Protein AF-A0A7C1T6Y8-F1 (afdb_monomer)

pLDDT: mean 87.14, std 14.91, range [40.75, 97.69]

Radius of gyration: 12.7 Å; Cα contacts (8 Å, |Δi|>4): 104; chains: 1; bounding box: 30×29×35 Å

Secondary structure (DSSP, 8-state):
-------SEEEEE-SSHHHHHHHHH--HHHHHHEEEEE-TTTHHHHHHHHS---SSEEEESS-EEESHHHHHHHHHHHHH--

Sequence (82 aa):
MEREMKPEAILFVGEDRESAELLERLTQDICEKVRIVNVNGLRGWLYVEYGTSRTPLLVTESRVVTGLQEILAFLREYLSGP

Structure (mmCIF, N/CA/C/O backbone):
data_AF-A0A7C1T6Y8-F1
#
_entry.id   AF-A0A7C1T6Y8-F1
#
loop_
_atom_site.group_PDB
_atom_site.id
_atom_site.type_symbol
_atom_site.label_atom_id
_atom_site.label_alt_id
_atom_site.label_comp_id
_atom_site.label_asym_id
_atom_site.label_entity_id
_atom_site.label_seq_id
_atom_site.pdbx_PDB_ins_code
_atom_site.Cartn_x
_atom_site.Cartn_y
_atom_site.Cartn_z
_atom_site.occupancy
_atom_site.B_iso_or_equiv
_atom_site.auth_seq_id
_atom_site.auth_comp_id
_atom_site.auth_asym_id
_atom_site.auth_atom_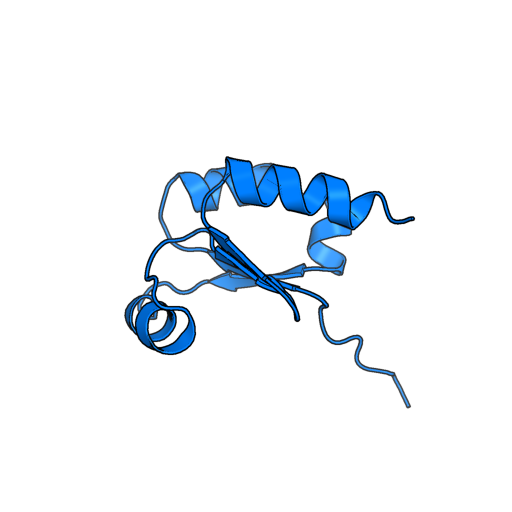id
_atom_site.pdbx_PDB_model_num
ATOM 1 N N . MET A 1 1 ? 3.298 -18.082 24.424 1.00 40.75 1 MET A N 1
ATOM 2 C CA . MET A 1 1 ? 3.055 -18.230 22.977 1.00 40.75 1 MET A CA 1
ATOM 3 C C . MET A 1 1 ? 2.654 -16.858 22.481 1.00 40.75 1 MET A C 1
ATOM 5 O O . MET A 1 1 ? 1.505 -16.471 22.652 1.00 40.75 1 MET A O 1
ATOM 9 N N . GLU A 1 2 ? 3.629 -16.069 22.040 1.00 45.47 2 GLU A N 1
ATOM 10 C CA . GLU A 1 2 ? 3.358 -14.763 21.443 1.00 45.47 2 GLU A CA 1
ATOM 11 C C . GLU A 1 2 ? 2.540 -15.023 20.178 1.00 45.47 2 GLU A C 1
ATOM 13 O O . GLU A 1 2 ? 2.956 -15.784 19.305 1.00 45.47 2 GLU A O 1
ATOM 18 N N . ARG A 1 3 ? 1.313 -14.499 20.123 1.00 47.62 3 ARG A N 1
ATOM 19 C CA . ARG A 1 3 ? 0.581 -14.450 18.862 1.00 47.62 3 ARG A CA 1
ATOM 20 C C . ARG A 1 3 ? 1.352 -13.457 18.004 1.00 47.62 3 ARG A C 1
ATOM 22 O O . ARG A 1 3 ? 1.259 -12.264 18.265 1.00 47.62 3 ARG A O 1
ATOM 29 N N . GLU A 1 4 ? 2.126 -13.936 17.033 1.00 45.31 4 GLU A N 1
ATOM 30 C CA . GLU A 1 4 ? 2.559 -13.090 15.922 1.00 45.31 4 GLU A CA 1
ATOM 31 C C . GLU A 1 4 ? 1.287 -12.471 15.335 1.00 45.31 4 GLU A C 1
ATOM 33 O O . GLU A 1 4 ? 0.483 -13.159 14.700 1.00 45.31 4 GLU A O 1
ATOM 38 N N . MET A 1 5 ? 1.047 -11.192 15.627 1.00 46.44 5 MET A N 1
ATOM 39 C CA . MET A 1 5 ? 0.017 -10.427 14.945 1.00 46.44 5 MET A CA 1
ATOM 40 C C . MET A 1 5 ? 0.449 -10.359 13.487 1.00 46.44 5 MET A C 1
ATOM 42 O O . MET A 1 5 ? 1.364 -9.617 13.130 1.00 46.44 5 MET A O 1
ATOM 46 N N . LYS A 1 6 ? -0.158 -11.200 12.646 1.00 52.94 6 LYS A N 1
ATOM 47 C CA . LYS A 1 6 ? 0.012 -11.082 11.204 1.00 52.94 6 LYS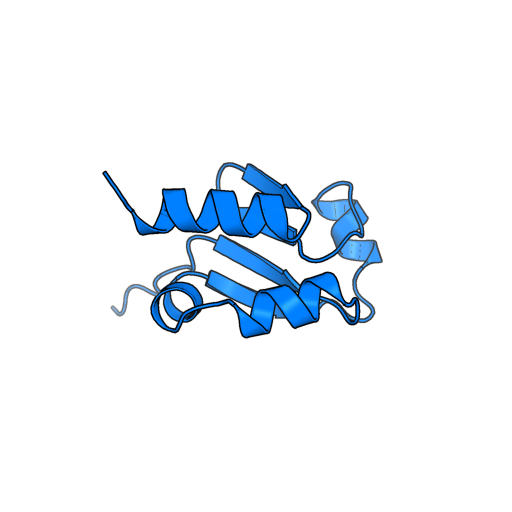 A CA 1
ATOM 48 C C . LYS A 1 6 ? -0.510 -9.698 10.813 1.00 52.94 6 LYS A C 1
ATOM 50 O O . LYS A 1 6 ? -1.631 -9.374 11.198 1.00 52.94 6 LYS A O 1
ATOM 55 N N . PRO A 1 7 ? 0.282 -8.885 10.102 1.00 59.38 7 PRO A N 1
ATOM 56 C CA . PRO A 1 7 ? -0.182 -7.587 9.644 1.00 59.38 7 PRO A CA 1
ATOM 57 C C . PRO A 1 7 ? -1.422 -7.801 8.776 1.00 59.38 7 PRO A C 1
ATOM 59 O O . PRO A 1 7 ? -1.390 -8.597 7.836 1.00 59.38 7 PRO A O 1
ATOM 62 N N . GLU A 1 8 ? -2.512 -7.120 9.123 1.00 79.12 8 GLU A N 1
ATOM 63 C CA . GLU A 1 8 ? -3.819 -7.285 8.472 1.00 79.12 8 GLU A CA 1
ATOM 64 C C . GLU A 1 8 ? -3.814 -6.742 7.029 1.00 79.12 8 GLU A C 1
ATOM 66 O O . GLU A 1 8 ? -4.688 -7.057 6.217 1.00 79.12 8 GLU A O 1
ATOM 71 N N . ALA A 1 9 ? -2.792 -5.948 6.690 1.00 90.88 9 ALA A N 1
ATOM 72 C CA . ALA A 1 9 ? -2.545 -5.448 5.350 1.00 90.88 9 ALA A CA 1
ATOM 73 C C . ALA A 1 9 ? -1.045 -5.350 5.030 1.00 90.88 9 ALA A C 1
ATOM 75 O O . ALA A 1 9 ? -0.202 -5.128 5.906 1.00 90.88 9 ALA A O 1
ATOM 76 N N . ILE A 1 10 ? -0.716 -5.461 3.744 1.00 95.12 10 ILE A N 1
ATOM 77 C CA . ILE A 1 10 ? 0.622 -5.256 3.190 1.00 95.12 10 ILE A CA 1
ATOM 78 C C . ILE A 1 10 ? 0.562 -4.095 2.201 1.00 95.12 10 ILE A C 1
ATOM 80 O O . ILE A 1 10 ? -0.226 -4.118 1.260 1.00 95.12 10 ILE A O 1
ATOM 84 N N . LEU A 1 11 ? 1.407 -3.086 2.394 1.00 96.56 11 LEU A N 1
ATOM 85 C CA . LEU A 1 11 ? 1.571 -1.967 1.476 1.00 96.56 11 LEU A CA 1
ATOM 86 C C . LEU A 1 11 ? 2.873 -2.131 0.693 1.00 96.56 11 LEU A C 1
ATOM 88 O O . LEU A 1 11 ? 3.966 -1.968 1.236 1.00 96.56 11 LEU A O 1
ATOM 92 N N . PHE A 1 12 ? 2.758 -2.423 -0.595 1.00 97.44 12 PHE A N 1
ATOM 93 C CA . PHE A 1 12 ? 3.884 -2.450 -1.512 1.00 97.44 12 PHE A CA 1
ATOM 94 C C . PHE A 1 12 ? 4.158 -1.048 -2.062 1.00 97.44 12 PHE A C 1
ATOM 96 O O . PHE A 1 12 ? 3.265 -0.385 -2.595 1.00 97.44 12 PHE A O 1
ATOM 103 N N . VAL A 1 13 ? 5.410 -0.613 -1.954 1.00 97.44 13 VAL A N 1
ATOM 104 C CA . VAL A 1 13 ? 5.886 0.708 -2.388 1.00 97.44 13 VAL A CA 1
ATOM 105 C C . VAL A 1 13 ? 7.074 0.571 -3.337 1.00 97.44 13 VAL A C 1
ATOM 107 O O . VAL A 1 13 ? 7.844 -0.388 -3.252 1.00 97.44 13 VAL A O 1
ATOM 110 N N . GLY A 1 14 ? 7.230 1.532 -4.244 1.00 95.62 14 GLY A N 1
ATOM 111 C CA . GLY A 1 14 ? 8.381 1.622 -5.143 1.00 95.62 14 GLY A CA 1
ATOM 112 C C . GLY A 1 14 ? 8.992 3.024 -5.169 1.00 95.62 14 GLY A C 1
ATOM 113 O O . GLY A 1 14 ? 8.673 3.865 -4.338 1.00 95.62 14 GLY A O 1
ATOM 114 N N . GLU A 1 15 ? 9.860 3.286 -6.145 1.00 95.00 15 GLU A N 1
ATOM 115 C CA . GLU A 1 15 ? 10.529 4.591 -6.349 1.00 95.00 15 GLU A CA 1
ATOM 116 C C . GLU A 1 15 ? 9.659 5.697 -6.976 1.00 95.00 15 GLU A C 1
ATOM 118 O O . GLU A 1 15 ? 10.150 6.787 -7.263 1.00 95.00 15 GLU A O 1
ATOM 123 N N . ASP A 1 16 ? 8.376 5.443 -7.234 1.00 94.44 16 ASP A N 1
ATOM 124 C CA . ASP A 1 16 ? 7.492 6.461 -7.803 1.00 94.44 16 ASP A CA 1
ATOM 125 C C . ASP A 1 16 ? 7.067 7.519 -6.777 1.00 94.44 16 ASP A C 1
ATOM 127 O O . ASP A 1 16 ? 7.053 7.310 -5.562 1.00 94.44 16 ASP A O 1
ATOM 131 N N . ARG A 1 17 ? 6.677 8.680 -7.308 1.00 96.50 17 ARG A N 1
ATOM 132 C CA . ARG A 1 17 ? 6.261 9.837 -6.514 1.00 96.50 17 ARG A CA 1
ATOM 133 C C . ARG A 1 17 ? 5.066 9.536 -5.609 1.00 96.50 17 ARG A C 1
ATOM 135 O O . ARG A 1 17 ? 5.038 10.029 -4.489 1.00 96.50 17 ARG A O 1
ATOM 142 N N . GLU A 1 18 ? 4.096 8.754 -6.079 1.00 96.81 18 GLU A N 1
ATOM 143 C CA . GLU A 1 18 ? 2.918 8.414 -5.273 1.00 96.81 18 GLU A CA 1
ATOM 144 C C . GLU A 1 18 ? 3.291 7.567 -4.056 1.00 96.81 18 GLU A C 1
ATOM 146 O O . GLU A 1 18 ? 2.755 7.787 -2.975 1.00 96.81 18 GLU A O 1
ATOM 151 N N . SER A 1 19 ? 4.233 6.634 -4.207 1.00 96.94 19 SER A N 1
ATOM 152 C CA . SER A 1 19 ? 4.748 5.829 -3.100 1.00 96.94 19 SER A CA 1
ATOM 153 C C . SER A 1 19 ? 5.459 6.696 -2.061 1.00 96.94 19 SER A C 1
ATOM 155 O O . SER A 1 19 ? 5.199 6.546 -0.870 1.00 96.94 19 SER A O 1
ATOM 157 N N . ALA A 1 20 ? 6.310 7.631 -2.498 1.00 97.12 20 ALA A N 1
ATOM 158 C CA . ALA A 1 20 ? 6.978 8.573 -1.598 1.00 97.12 20 ALA A CA 1
ATOM 159 C C . ALA A 1 20 ? 5.967 9.458 -0.848 1.00 97.12 20 ALA A C 1
ATOM 161 O O . ALA A 1 20 ? 6.009 9.550 0.376 1.00 97.12 20 ALA A O 1
ATOM 162 N N . GLU A 1 21 ? 5.009 10.039 -1.572 1.00 97.69 21 GLU A N 1
ATOM 163 C CA . GLU 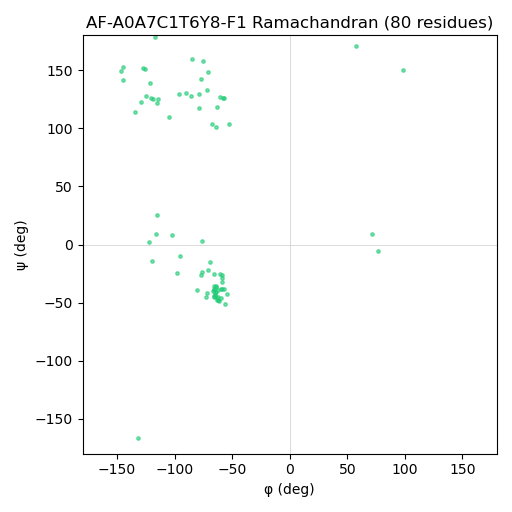A 1 21 ? 3.972 10.889 -0.985 1.00 97.69 21 GLU A CA 1
ATOM 164 C C . GLU A 1 21 ? 3.061 10.117 -0.020 1.00 97.69 21 GLU A C 1
ATOM 166 O O . GLU A 1 21 ? 2.649 10.651 1.009 1.00 97.69 21 GLU A O 1
ATOM 171 N N . LEU A 1 22 ? 2.743 8.854 -0.322 1.00 96.56 22 LEU A N 1
ATOM 172 C CA . LEU A 1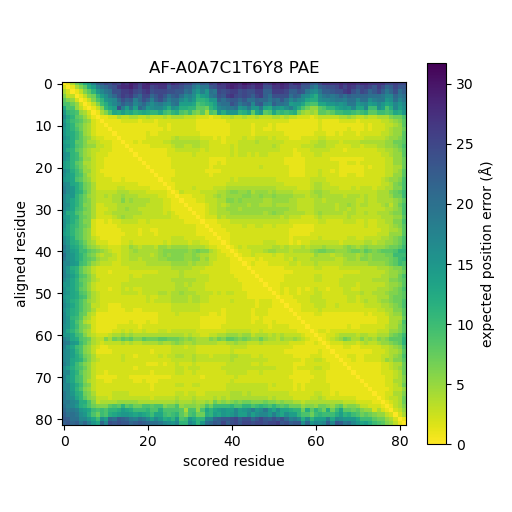 22 ? 1.963 8.017 0.581 1.00 96.56 22 LEU A CA 1
ATOM 173 C C . LEU A 1 22 ? 2.703 7.814 1.903 1.00 96.56 22 LEU A C 1
ATOM 175 O O . LEU A 1 22 ? 2.100 8.005 2.953 1.00 96.56 22 LEU A O 1
ATOM 179 N N . LEU A 1 23 ? 3.994 7.468 1.849 1.00 95.44 23 LEU A N 1
ATOM 180 C CA . LEU A 1 23 ? 4.820 7.222 3.034 1.00 95.44 23 LEU A CA 1
ATOM 181 C C . LEU A 1 23 ? 4.909 8.448 3.953 1.00 95.44 23 LEU A C 1
ATOM 183 O O . LEU A 1 23 ? 4.838 8.291 5.167 1.00 95.44 23 LEU A O 1
ATOM 187 N N . GLU A 1 24 ? 4.991 9.658 3.393 1.00 95.62 24 GLU A N 1
ATOM 188 C CA . GLU A 1 24 ? 4.979 10.912 4.166 1.00 95.62 24 GLU A CA 1
ATOM 189 C C . GLU A 1 24 ? 3.645 11.170 4.887 1.00 95.62 24 GLU A C 1
ATOM 191 O O . GLU A 1 24 ? 3.602 11.886 5.886 1.00 95.62 24 GLU A O 1
ATOM 196 N N . ARG A 1 25 ? 2.545 10.603 4.380 1.00 93.69 25 ARG A N 1
ATOM 197 C CA . ARG A 1 25 ? 1.189 10.790 4.916 1.00 93.69 25 ARG A CA 1
ATOM 198 C C . ARG A 1 25 ? 0.762 9.693 5.893 1.00 93.69 25 ARG A C 1
ATOM 200 O O . ARG A 1 25 ? -0.297 9.833 6.507 1.00 93.69 25 ARG A O 1
ATOM 207 N N . LEU A 1 26 ? 1.525 8.605 6.024 1.00 91.31 26 LEU A N 1
ATOM 208 C CA . LEU A 1 26 ? 1.200 7.531 6.962 1.00 91.31 26 LEU A CA 1
ATOM 209 C C . LEU A 1 26 ? 1.438 7.986 8.405 1.00 91.31 26 LEU A C 1
ATOM 211 O O . LEU A 1 26 ? 2.482 8.538 8.741 1.00 91.31 26 LEU A O 1
ATOM 215 N N . THR A 1 27 ? 0.465 7.724 9.274 1.00 88.56 27 THR A N 1
ATOM 216 C CA . THR A 1 27 ? 0.611 7.919 10.717 1.00 88.56 27 THR A CA 1
ATOM 217 C C . THR A 1 27 ? 1.258 6.693 11.360 1.00 88.56 27 THR A C 1
ATOM 219 O O . THR A 1 27 ? 1.208 5.589 10.814 1.00 88.56 27 THR A O 1
ATOM 222 N N . GLN A 1 28 ? 1.836 6.874 12.550 1.00 85.94 28 GLN A N 1
ATOM 223 C CA . GLN A 1 28 ? 2.469 5.789 13.307 1.00 85.94 28 GLN A CA 1
ATOM 224 C C . GLN A 1 28 ? 1.514 4.602 13.532 1.00 85.94 28 GLN A C 1
ATOM 226 O O . GLN A 1 28 ? 1.897 3.461 13.289 1.00 85.94 28 GLN A O 1
ATOM 231 N N . ASP A 1 29 ? 0.252 4.876 13.876 1.00 84.81 29 ASP A N 1
ATOM 232 C CA . ASP A 1 29 ? -0.781 3.852 14.083 1.00 84.81 29 ASP A CA 1
ATOM 233 C C . ASP A 1 29 ? -1.029 2.985 12.835 1.00 84.81 29 ASP A C 1
ATOM 235 O O . ASP A 1 29 ? -1.360 1.803 12.943 1.00 84.81 29 ASP A O 1
ATOM 239 N N . ILE A 1 30 ? -0.875 3.554 11.631 1.00 85.69 30 ILE A N 1
ATOM 240 C CA . ILE A 1 30 ? -0.987 2.793 10.379 1.00 85.69 30 ILE A CA 1
ATOM 241 C C . ILE A 1 30 ? 0.231 1.896 10.208 1.00 85.69 30 ILE A C 1
ATOM 243 O O . ILE A 1 30 ? 0.080 0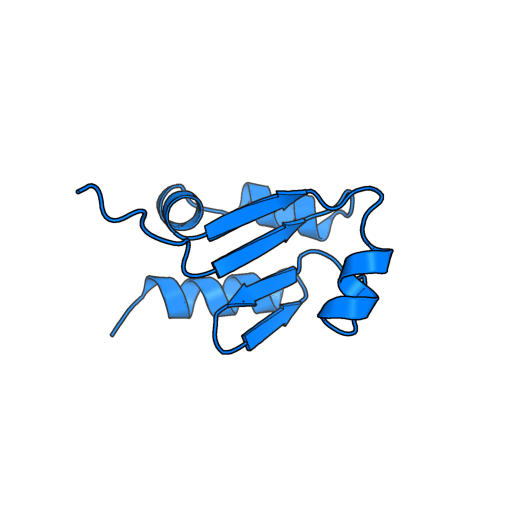.725 9.867 1.00 85.69 30 ILE A O 1
ATOM 247 N N . CYS A 1 31 ? 1.428 2.424 10.455 1.00 85.25 31 CYS A N 1
ATOM 248 C CA . CYS A 1 31 ? 2.675 1.673 10.329 1.00 85.25 31 CYS A CA 1
ATOM 249 C C . CYS A 1 31 ? 2.738 0.460 11.273 1.00 85.25 31 CYS A C 1
ATOM 251 O O . CYS A 1 31 ? 3.415 -0.515 10.961 1.00 85.25 31 CYS A O 1
ATOM 253 N N . GLU A 1 32 ? 2.013 0.484 12.394 1.00 85.31 32 GLU A N 1
ATOM 254 C CA . GLU A 1 32 ? 1.891 -0.660 13.309 1.00 85.31 32 GLU A CA 1
ATOM 255 C C . GLU A 1 32 ? 0.932 -1.751 12.800 1.00 85.31 32 GLU A C 1
ATOM 257 O O . GLU A 1 32 ? 1.097 -2.925 13.135 1.00 85.31 32 GLU A O 1
ATOM 262 N N . LYS A 1 33 ? -0.054 -1.390 11.968 1.00 84.88 33 LYS A N 1
ATOM 263 C CA . LYS A 1 33 ? -1.065 -2.314 11.416 1.00 84.88 33 LYS A CA 1
ATOM 264 C C . LYS A 1 33 ? -0.739 -2.807 10.005 1.00 84.88 33 LYS A C 1
ATOM 266 O O . LYS A 1 33 ? -1.219 -3.862 9.589 1.00 84.88 33 LYS A O 1
ATOM 271 N N . VAL A 1 34 ? 0.055 -2.041 9.261 1.00 90.25 34 VAL A N 1
ATOM 272 C CA . VAL A 1 34 ? 0.347 -2.266 7.845 1.00 90.25 34 VAL A CA 1
ATOM 273 C C . VAL A 1 34 ? 1.820 -2.590 7.665 1.00 90.25 34 VAL A C 1
ATOM 275 O O . VAL A 1 34 ? 2.698 -1.782 7.960 1.00 90.25 34 VAL A O 1
ATOM 278 N N . ARG A 1 35 ? 2.108 -3.758 7.091 1.00 93.50 35 ARG A N 1
ATOM 279 C CA . ARG A 1 35 ? 3.478 -4.109 6.717 1.00 93.50 35 ARG A CA 1
ATOM 280 C C . ARG A 1 35 ? 3.860 -3.417 5.419 1.00 93.50 35 ARG A C 1
ATOM 282 O O . ARG A 1 35 ? 3.299 -3.718 4.371 1.00 93.50 35 ARG A O 1
ATOM 289 N N . ILE A 1 36 ? 4.864 -2.553 5.469 1.00 94.44 36 ILE A N 1
ATOM 290 C CA . ILE A 1 36 ? 5.382 -1.861 4.286 1.00 94.44 36 ILE A CA 1
ATOM 291 C C . ILE A 1 36 ? 6.499 -2.697 3.650 1.00 94.44 36 ILE A C 1
ATOM 293 O O . ILE A 1 36 ? 7.422 -3.141 4.334 1.00 94.44 36 ILE A O 1
ATOM 297 N N . VAL A 1 37 ? 6.421 -2.924 2.338 1.00 95.56 37 VAL A N 1
ATOM 298 C CA . VAL A 1 37 ? 7.400 -3.706 1.570 1.00 95.56 37 VAL A CA 1
ATOM 299 C C . VAL A 1 37 ? 7.845 -2.914 0.347 1.00 95.56 37 VAL A C 1
ATOM 301 O O . VAL A 1 37 ? 7.037 -2.554 -0.505 1.00 95.56 37 VAL A O 1
ATOM 304 N N . ASN A 1 38 ? 9.149 -2.675 0.231 1.00 95.31 38 ASN A N 1
ATOM 305 C CA . ASN A 1 38 ? 9.729 -2.104 -0.979 1.00 95.31 38 ASN A CA 1
ATOM 306 C C . ASN A 1 38 ? 9.877 -3.197 -2.054 1.00 95.31 38 ASN A C 1
ATOM 308 O O . ASN A 1 38 ? 10.428 -4.263 -1.784 1.00 95.31 38 ASN A O 1
ATOM 312 N N . VAL A 1 39 ? 9.385 -2.925 -3.264 1.00 95.69 39 VAL A N 1
ATOM 313 C CA . VAL A 1 39 ? 9.386 -3.865 -4.402 1.00 95.69 39 VAL A CA 1
ATOM 314 C C . VAL A 1 39 ? 10.243 -3.398 -5.582 1.00 95.69 39 VAL A C 1
ATOM 316 O O . VAL A 1 39 ? 10.007 -3.786 -6.732 1.00 95.69 39 VAL A O 1
ATOM 319 N N . ASN A 1 40 ? 11.247 -2.561 -5.337 1.00 90.94 40 ASN A N 1
ATOM 320 C CA . ASN A 1 40 ? 12.227 -2.189 -6.351 1.00 90.94 40 ASN A CA 1
ATOM 321 C C . ASN A 1 40 ? 12.905 -3.456 -6.900 1.00 90.94 40 ASN A C 1
ATOM 323 O O . ASN A 1 40 ? 13.376 -4.306 -6.149 1.00 90.94 40 ASN A O 1
ATOM 327 N N . GLY A 1 41 ? 12.883 -3.628 -8.224 1.00 89.25 41 GLY A N 1
ATOM 328 C CA . GLY A 1 41 ? 13.344 -4.855 -8.889 1.00 89.25 41 GLY A CA 1
ATOM 329 C C . GLY A 1 41 ? 12.378 -6.051 -8.826 1.00 89.25 41 GLY A C 1
ATOM 330 O O . GLY A 1 41 ? 12.615 -7.043 -9.507 1.00 89.25 41 GLY A O 1
ATOM 331 N N . LEU A 1 42 ? 11.263 -5.956 -8.090 1.00 92.19 42 LEU A N 1
ATOM 332 C CA . LEU A 1 42 ? 10.255 -7.019 -7.927 1.00 92.19 42 LEU A CA 1
ATOM 333 C C . LEU A 1 42 ? 8.875 -6.653 -8.502 1.00 92.19 42 LEU A C 1
ATOM 335 O O . LEU A 1 42 ? 7.909 -7.392 -8.332 1.00 92.19 42 LEU A O 1
ATOM 339 N N . ARG A 1 43 ? 8.757 -5.544 -9.242 1.00 87.94 43 ARG A N 1
ATOM 340 C CA . ARG A 1 43 ? 7.479 -5.110 -9.845 1.00 87.94 43 ARG A CA 1
ATOM 341 C C . ARG A 1 43 ? 6.865 -6.136 -10.807 1.00 87.94 43 ARG A C 1
ATOM 343 O O . ARG A 1 43 ? 5.647 -6.189 -10.937 1.00 87.94 43 ARG A O 1
ATOM 350 N N . GLY A 1 44 ? 7.689 -6.954 -11.464 1.00 92.50 44 GLY A N 1
ATOM 351 C CA . GLY A 1 44 ? 7.207 -8.054 -12.307 1.00 92.50 44 GLY A CA 1
ATOM 352 C C . GLY 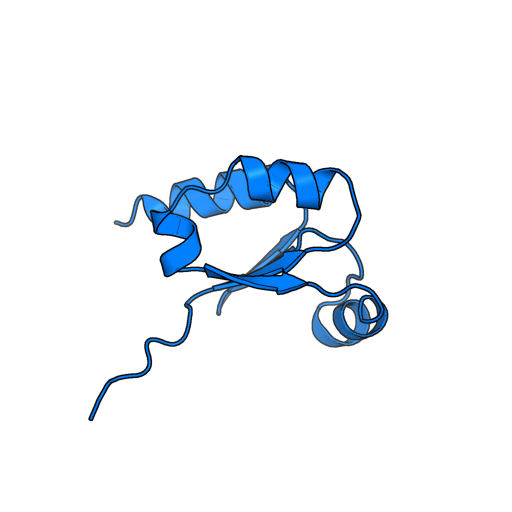A 1 44 ? 6.492 -9.142 -11.503 1.00 92.50 44 GLY A C 1
ATOM 353 O O . GLY A 1 44 ? 5.484 -9.670 -11.959 1.00 92.50 44 GLY A O 1
ATOM 354 N N . TRP A 1 45 ? 6.958 -9.418 -10.281 1.00 94.56 45 TRP A N 1
ATOM 355 C CA . TRP A 1 45 ? 6.298 -10.358 -9.376 1.00 94.56 45 TRP A CA 1
ATOM 356 C C . TRP A 1 45 ? 4.929 -9.832 -8.927 1.00 94.56 45 TRP A C 1
ATOM 358 O O . TRP A 1 45 ? 3.962 -10.584 -8.956 1.00 94.56 45 TRP A O 1
ATOM 368 N N . LEU A 1 46 ? 4.798 -8.526 -8.649 1.00 95.19 46 LEU A N 1
ATOM 369 C CA . LEU A 1 46 ? 3.487 -7.931 -8.345 1.00 95.19 46 LEU A CA 1
ATOM 370 C C . LEU A 1 46 ? 2.460 -8.150 -9.461 1.00 95.19 46 LEU A C 1
ATOM 372 O O . LEU A 1 46 ? 1.294 -8.411 -9.177 1.00 95.19 46 LEU A O 1
ATOM 376 N N . TYR A 1 47 ? 2.883 -8.078 -10.726 1.00 94.56 47 TYR A N 1
ATOM 377 C CA . TYR A 1 47 ? 1.979 -8.321 -11.847 1.00 94.56 47 TYR A CA 1
ATOM 378 C C . TYR A 1 47 ? 1.478 -9.768 -11.885 1.00 94.56 47 TYR A C 1
ATOM 380 O O . TYR A 1 47 ? 0.304 -9.994 -12.161 1.00 94.56 47 TYR A O 1
ATOM 388 N N . VAL A 1 48 ? 2.347 -10.736 -11.581 1.00 96.06 48 VAL A N 1
ATOM 389 C CA . VAL A 1 48 ? 1.980 -12.158 -11.533 1.00 96.06 48 VAL A CA 1
ATOM 390 C C . VAL A 1 48 ? 0.989 -12.435 -10.401 1.00 96.06 48 VAL A C 1
ATOM 392 O O . VAL A 1 48 ? 0.002 -13.126 -10.627 1.00 96.06 48 VAL A O 1
ATOM 395 N N . GLU A 1 49 ? 1.222 -11.874 -9.214 1.00 94.88 49 GLU A N 1
ATOM 396 C CA . GLU A 1 49 ? 0.387 -12.144 -8.035 1.00 94.88 49 GLU A CA 1
ATOM 397 C C . GLU A 1 49 ? -0.921 -11.342 -8.012 1.00 94.88 49 GLU A C 1
ATOM 399 O O . GLU A 1 49 ? -1.965 -11.855 -7.618 1.00 94.88 49 GLU A O 1
ATOM 404 N N . TYR A 1 50 ? -0.879 -10.072 -8.425 1.00 94.50 50 TYR A N 1
ATOM 405 C CA . TYR A 1 50 ? -1.979 -9.119 -8.230 1.00 94.50 50 TYR A CA 1
ATOM 406 C C . TYR A 1 50 ? -2.515 -8.516 -9.533 1.00 94.50 50 TYR A C 1
ATOM 408 O O . TYR A 1 50 ? -3.390 -7.652 -9.499 1.00 94.50 50 TYR A O 1
ATOM 416 N N . GLY A 1 51 ? -1.991 -8.922 -10.694 1.00 94.19 51 GLY A N 1
ATOM 417 C CA . GLY A 1 51 ? -2.426 -8.412 -11.999 1.00 94.19 51 GLY A CA 1
ATOM 418 C C . GLY A 1 51 ? -2.009 -6.965 -12.289 1.00 94.19 51 GLY A C 1
ATOM 419 O O . GLY A 1 51 ? -2.465 -6.374 -13.268 1.00 94.19 51 GLY A O 1
ATOM 420 N N . THR A 1 52 ? -1.150 -6.368 -11.457 1.00 93.19 52 THR A N 1
ATOM 421 C CA . THR A 1 52 ? -0.658 -4.994 -11.615 1.00 93.19 52 THR A CA 1
ATOM 422 C C . THR A 1 52 ? 0.789 -4.862 -11.153 1.00 93.19 52 THR A C 1
ATOM 424 O O . THR A 1 52 ? 1.188 -5.433 -10.148 1.00 93.19 52 THR A O 1
ATOM 427 N N . SER A 1 53 ? 1.584 -4.069 -11.871 1.00 93.94 53 SER A N 1
ATOM 428 C CA . SER A 1 53 ? 2.944 -3.678 -11.468 1.00 93.94 53 SER A CA 1
ATOM 429 C C . SER A 1 53 ? 3.002 -2.251 -10.907 1.00 93.94 53 SER A C 1
ATOM 431 O O . SER A 1 53 ? 4.088 -1.677 -10.764 1.00 93.94 53 SER A O 1
ATOM 433 N N . ARG A 1 54 ? 1.835 -1.630 -10.692 1.00 94.88 54 ARG A N 1
ATOM 434 C CA . ARG A 1 54 ? 1.725 -0.269 -10.167 1.00 94.88 54 ARG A CA 1
ATOM 435 C C . ARG A 1 54 ? 1.983 -0.274 -8.667 1.00 94.88 54 ARG A C 1
ATOM 437 O O . ARG A 1 54 ? 1.539 -1.166 -7.954 1.00 94.88 54 ARG A O 1
ATOM 444 N N . THR A 1 55 ? 2.653 0.768 -8.212 1.00 96.31 55 THR A N 1
ATOM 445 C CA . THR A 1 55 ? 2.819 1.119 -6.805 1.00 96.31 55 THR A CA 1
ATOM 446 C C . THR A 1 55 ? 2.397 2.583 -6.630 1.00 96.31 55 THR A C 1
ATOM 448 O O . THR A 1 55 ? 2.469 3.330 -7.612 1.00 96.31 55 THR A O 1
ATOM 451 N N . PRO A 1 56 ? 1.910 2.982 -5.444 1.00 97.62 56 PRO A N 1
ATOM 452 C CA . PRO A 1 56 ? 1.693 2.147 -4.260 1.00 97.62 56 PRO A CA 1
ATOM 453 C C . PRO A 1 56 ? 0.520 1.162 -4.428 1.00 97.62 56 PRO A C 1
ATOM 455 O O . PRO A 1 56 ? -0.450 1.443 -5.138 1.00 97.62 56 PRO A O 1
ATOM 458 N N . LEU A 1 57 ? 0.628 -0.004 -3.783 1.00 97.44 57 LEU A N 1
ATOM 459 C CA . LEU A 1 57 ? -0.356 -1.091 -3.827 1.00 97.44 57 LEU A CA 1
ATOM 460 C C . LEU A 1 57 ? -0.609 -1.623 -2.414 1.00 97.44 57 LEU A C 1
ATOM 462 O O . LEU A 1 57 ? 0.279 -2.216 -1.809 1.00 97.44 57 LEU A O 1
ATOM 466 N N . LEU A 1 58 ? -1.817 -1.435 -1.894 1.00 96.31 58 LEU A N 1
ATOM 467 C CA . LEU A 1 58 ? -2.249 -1.995 -0.618 1.00 96.31 58 LEU A CA 1
ATOM 468 C C . LEU A 1 58 ? -3.011 -3.301 -0.857 1.00 96.31 58 LEU A C 1
ATOM 470 O O . LEU A 1 58 ? -3.953 -3.344 -1.646 1.00 96.31 58 LEU A O 1
ATOM 474 N N . VAL A 1 59 ? -2.628 -4.351 -0.146 1.00 94.88 59 VAL A N 1
ATOM 475 C CA . VAL A 1 59 ? -3.263 -5.668 -0.186 1.00 94.88 59 VAL A CA 1
ATOM 476 C C . VAL A 1 59 ? -3.749 -6.016 1.211 1.00 94.88 59 VAL A C 1
ATOM 478 O O . VAL A 1 59 ? -2.977 -5.990 2.166 1.00 94.88 59 VAL A O 1
ATOM 481 N N . THR A 1 60 ? -5.027 -6.347 1.326 1.00 91.19 60 THR A N 1
ATOM 482 C CA . THR A 1 60 ? -5.650 -6.888 2.539 1.00 91.19 60 THR A CA 1
ATOM 483 C C . THR A 1 60 ? -6.161 -8.300 2.263 1.00 91.19 60 THR A C 1
ATOM 485 O O . THR A 1 60 ? -6.083 -8.782 1.133 1.00 91.19 60 THR A O 1
ATOM 488 N N . GLU A 1 61 ? -6.736 -8.966 3.265 1.00 86.62 61 GLU A N 1
ATOM 489 C CA . GLU A 1 61 ? -7.341 -10.295 3.075 1.00 86.62 61 GLU A CA 1
ATOM 490 C C . GLU A 1 61 ? -8.470 -10.324 2.030 1.00 86.62 61 GLU A C 1
ATOM 492 O O . GLU A 1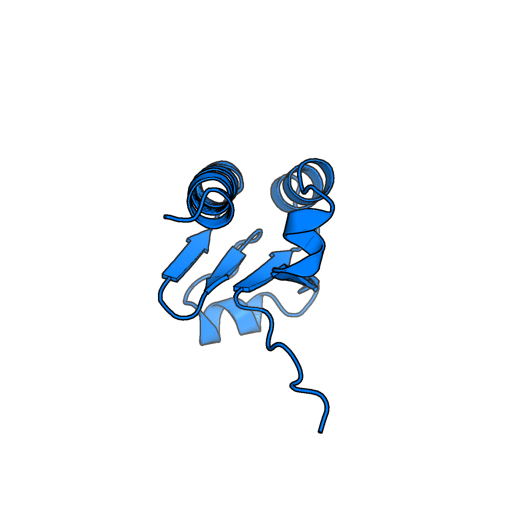 61 ? -8.735 -11.367 1.438 1.00 86.62 61 GLU A O 1
ATOM 497 N N . SER A 1 62 ? -9.152 -9.197 1.797 1.00 85.44 62 SER A N 1
ATOM 498 C CA . SER A 1 62 ? -10.352 -9.146 0.949 1.00 85.44 62 SER A CA 1
ATOM 499 C C . SER A 1 62 ? -10.232 -8.237 -0.271 1.00 85.44 62 SER A C 1
ATOM 501 O O . SER A 1 62 ? -11.092 -8.294 -1.154 1.00 85.44 62 SER A O 1
ATOM 503 N N . ARG A 1 63 ? -9.217 -7.365 -0.332 1.00 90.75 63 ARG A N 1
ATOM 504 C CA . ARG A 1 63 ? -9.117 -6.327 -1.364 1.00 90.75 63 ARG A CA 1
ATOM 505 C C . ARG A 1 63 ? -7.678 -6.020 -1.758 1.00 90.75 63 ARG A C 1
ATOM 507 O O . ARG A 1 63 ? -6.766 -6.041 -0.939 1.00 90.75 63 ARG A O 1
ATOM 514 N N . VAL A 1 64 ? -7.526 -5.629 -3.020 1.00 94.38 64 VAL A N 1
ATOM 515 C CA . VAL A 1 64 ? -6.321 -5.010 -3.574 1.00 94.38 64 VAL A CA 1
ATOM 516 C C . VAL A 1 64 ? -6.683 -3.582 -3.977 1.00 94.38 64 VAL A C 1
ATOM 518 O O . VAL A 1 64 ? -7.638 -3.373 -4.724 1.00 94.38 64 VAL A O 1
ATOM 521 N N . VAL A 1 65 ? -5.947 -2.596 -3.469 1.00 96.06 65 VAL A N 1
ATOM 522 C CA . VAL A 1 65 ? -6.188 -1.162 -3.686 1.00 96.06 65 VAL A CA 1
ATOM 523 C C . VAL A 1 65 ? -4.913 -0.537 -4.246 1.00 96.06 65 VAL A C 1
ATOM 525 O O . VAL A 1 65 ? -3.835 -0.719 -3.692 1.00 96.06 65 VAL A O 1
ATOM 528 N N . THR A 1 66 ? -5.006 0.177 -5.365 1.00 95.25 66 THR A N 1
ATOM 529 C CA . THR A 1 66 ? -3.851 0.772 -6.062 1.00 95.25 66 THR A CA 1
ATOM 530 C C . THR A 1 66 ? -4.018 2.279 -6.162 1.00 95.25 66 THR A C 1
ATOM 532 O O . THR A 1 66 ? -5.098 2.732 -6.529 1.00 95.25 66 THR A O 1
ATOM 535 N N . GLY A 1 67 ? -2.930 3.023 -5.953 1.00 95.00 67 GLY A N 1
ATOM 536 C CA . GLY A 1 67 ? -2.893 4.476 -6.124 1.00 95.00 67 GLY A CA 1
ATOM 537 C C . GLY A 1 67 ? -3.049 5.242 -4.815 1.00 95.00 67 GLY A C 1
ATOM 538 O O . GLY A 1 67 ? -3.671 4.778 -3.858 1.00 95.00 67 GLY A O 1
ATOM 539 N N . LEU A 1 68 ? -2.441 6.425 -4.763 1.00 95.94 68 LEU A N 1
ATOM 540 C CA . LEU A 1 68 ? -2.359 7.232 -3.546 1.00 95.94 68 LEU A CA 1
ATOM 541 C C . LEU A 1 68 ? -3.734 7.557 -2.931 1.00 95.94 68 LEU A C 1
ATOM 543 O O . LEU A 1 68 ? -3.933 7.370 -1.731 1.00 95.94 68 LEU A O 1
ATOM 547 N N . GLN A 1 69 ? -4.677 8.073 -3.725 1.00 95.50 69 GLN A N 1
ATOM 548 C CA . GLN A 1 69 ? -5.939 8.609 -3.195 1.00 95.50 69 GLN A CA 1
ATOM 549 C C . GLN A 1 69 ? -6.867 7.503 -2.692 1.00 95.50 69 GLN A C 1
ATOM 551 O O . GLN A 1 69 ? -7.453 7.623 -1.615 1.00 95.50 69 GLN A O 1
ATOM 556 N N . GLU A 1 70 ? -6.958 6.410 -3.443 1.00 95.69 70 GLU A N 1
ATOM 557 C CA . GLU A 1 70 ? -7.755 5.233 -3.124 1.00 95.69 70 GLU A CA 1
ATOM 558 C C . GLU A 1 70 ? -7.231 4.549 -1.861 1.00 95.69 70 GLU A C 1
ATOM 560 O O . GLU A 1 70 ? -8.018 4.182 -0.989 1.00 95.69 70 GLU A O 1
ATOM 565 N N . ILE A 1 71 ? -5.906 4.440 -1.718 1.00 95.94 71 ILE A N 1
ATOM 566 C CA . ILE A 1 71 ? -5.288 3.878 -0.514 1.00 95.94 71 ILE A CA 1
ATOM 567 C C . ILE A 1 71 ? -5.544 4.777 0.698 1.00 95.94 71 ILE A C 1
ATOM 569 O O 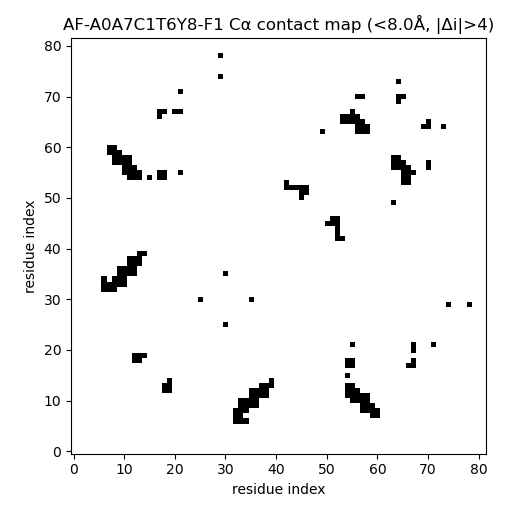. ILE A 1 71 ? -5.943 4.276 1.746 1.00 95.94 71 ILE A O 1
ATOM 573 N N . LEU A 1 72 ? -5.387 6.099 0.579 1.00 93.81 72 LEU A N 1
ATOM 574 C CA . LEU A 1 72 ? -5.685 7.017 1.685 1.00 93.81 72 LEU A CA 1
ATOM 575 C C . LEU A 1 72 ? -7.164 6.975 2.093 1.00 93.81 72 LEU A C 1
ATOM 577 O O . LEU A 1 72 ? -7.470 7.050 3.282 1.00 93.81 72 LEU A O 1
ATOM 581 N N . ALA A 1 73 ? -8.084 6.862 1.132 1.00 92.75 73 ALA A N 1
ATOM 582 C CA . ALA A 1 73 ? -9.506 6.698 1.419 1.00 92.75 73 ALA A CA 1
ATOM 583 C C . ALA A 1 73 ? -9.778 5.387 2.162 1.00 92.75 73 ALA A C 1
ATOM 585 O O . ALA A 1 73 ? -10.405 5.410 3.220 1.00 92.75 73 ALA A O 1
ATOM 586 N N . PHE A 1 74 ? -9.220 4.281 1.667 1.00 91.94 74 PHE A N 1
ATOM 587 C CA . PHE A 1 74 ? -9.348 2.974 2.297 1.00 91.94 74 PHE A CA 1
ATOM 588 C C . PHE A 1 74 ? -8.791 2.966 3.726 1.00 91.94 74 PHE A C 1
ATOM 590 O O . PHE A 1 74 ? -9.456 2.493 4.640 1.00 91.94 74 PHE A O 1
ATOM 597 N N . LEU A 1 75 ? -7.597 3.526 3.948 1.00 89.12 75 LEU A N 1
ATOM 598 C CA . LEU A 1 75 ? -6.971 3.564 5.272 1.00 89.12 75 LEU A CA 1
ATOM 599 C C . LEU A 1 75 ? -7.783 4.393 6.273 1.00 89.12 75 LEU A C 1
ATOM 601 O O . LEU A 1 75 ? -7.863 4.012 7.436 1.00 89.12 75 LEU A O 1
ATOM 605 N N . ARG A 1 76 ? -8.430 5.486 5.847 1.00 86.56 76 ARG A N 1
ATOM 606 C CA . ARG A 1 76 ? -9.325 6.256 6.729 1.00 86.56 76 ARG A CA 1
ATOM 607 C C . ARG A 1 76 ? -10.509 5.419 7.207 1.00 86.56 76 ARG A C 1
ATOM 609 O O . ARG A 1 76 ? -10.815 5.441 8.394 1.00 86.56 76 ARG A O 1
ATOM 616 N N . GLU A 1 77 ? -11.146 4.671 6.311 1.00 84.12 77 GLU A N 1
ATOM 617 C CA . GLU A 1 77 ? -12.240 3.757 6.666 1.00 84.12 77 GLU A CA 1
ATOM 618 C C . GLU A 1 77 ? -11.737 2.616 7.563 1.00 84.12 77 GLU A C 1
ATOM 620 O O . GLU A 1 77 ? -12.342 2.317 8.589 1.00 84.12 77 GLU A O 1
ATOM 625 N N . TYR A 1 78 ? -10.582 2.038 7.225 1.00 74.50 78 TYR A N 1
ATOM 626 C CA . TYR A 1 78 ? -9.970 0.918 7.941 1.00 74.50 78 TYR A CA 1
ATOM 627 C C . TYR A 1 78 ? -9.567 1.264 9.382 1.00 74.50 78 TYR A C 1
ATOM 629 O O . TYR A 1 78 ? -9.753 0.470 10.301 1.00 74.50 78 TYR A O 1
ATOM 637 N N . LEU A 1 79 ? -9.015 2.461 9.597 1.00 68.62 79 LEU A N 1
ATOM 638 C CA . LEU A 1 79 ? -8.603 2.944 10.918 1.00 68.62 79 LEU A CA 1
ATOM 639 C C . LEU A 1 79 ? -9.767 3.400 11.788 1.00 68.62 79 LEU A C 1
ATOM 641 O O . LEU A 1 79 ? -9.616 3.428 13.007 1.00 68.62 79 LEU A O 1
ATOM 645 N N . SER A 1 80 ? -10.892 3.775 11.178 1.00 62.09 80 SER A N 1
ATOM 646 C CA . SER A 1 80 ? -12.054 4.259 11.922 1.00 62.09 80 SER A CA 1
ATOM 647 C C . SER A 1 80 ? -12.743 3.142 12.706 1.00 62.09 80 SER A C 1
ATOM 649 O O . SER A 1 80 ? -13.403 3.450 13.692 1.00 62.09 80 SER A O 1
ATOM 651 N N . GLY A 1 81 ? -12.555 1.874 12.307 1.00 56.00 81 GLY A N 1
ATOM 652 C CA . GLY A 1 81 ? -13.269 0.726 12.875 1.00 56.00 81 GLY A CA 1
ATOM 653 C C . GLY A 1 81 ? -14.800 0.855 12.757 1.00 56.00 81 GLY A C 1
ATOM 654 O O . GLY A 1 81 ? -15.313 1.897 12.346 1.00 56.00 81 GLY A O 1
ATOM 655 N N . PRO A 1 82 ? -15.569 -0.201 13.058 1.00 44.53 82 PRO A N 1
ATOM 656 C CA . PRO A 1 82 ? -16.902 -0.011 13.621 1.00 44.53 82 PRO A CA 1
ATOM 657 C C . PRO A 1 82 ? -16.838 0.634 15.015 1.00 44.53 82 PRO A C 1
ATOM 659 O O . PRO A 1 82 ? -15.847 0.386 15.744 1.00 44.53 82 PRO A O 1
#

Mean predicted aligned error: 5.3 Å

Solvent-accessible surface area (backbone atoms only — not comparable to full-atom values): 4790 Å² total; per-residue (Å²): 131,83,76,77,77,72,59,68,25,39,36,37,30,45,93,47,68,47,20,53,54,44,60,74,68,58,50,71,75,49,60,75,43,33,44,76,41,80,37,76,97,40,38,70,55,38,29,74,77,70,75,42,61,68,55,24,29,39,37,43,94,88,49,78,40,66,39,53,67,58,40,54,52,50,49,56,58,65,73,61,56,132

Organism: Thermofilum pendens (NCBI:txid2269)

Foldseek 3Di:
DPPP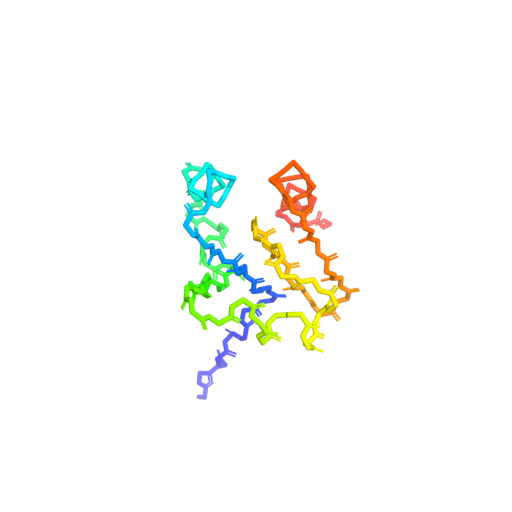PDQQKEWEAEPDPLRVVLVVVDDPVVCVRYHYDYQVVNLVVCCVPPVGSAPRWMDGPVDIFHTNPRVVVVVVVVVVDD

Nearest PDB structures (foldseek):
  3ctg-assembly1_A  TM=7.207E-01  e=5.468E-03  Saccharomyces cerevisiae
  3c1s-assembly1_A  TM=6.932E-01  e=4.175E-03  Saccharomyces cerevisiae
  7dik-assembly1_A  TM=7.015E-01  e=7.161E-03  Plasmodium falciparum 3D7
  1kte-assembly1_A  TM=6.029E-01  e=1.737E-03  Sus scrofa
  4qq7-assembly1_B  TM=6.699E-01  e=1.302E-01  Burkholderia cenocepacia J2315